Protein AF-A0A7S2Q9K1-F1 (afdb_monomer_lite)

Structure (mmCIF, N/CA/C/O backbone):
data_AF-A0A7S2Q9K1-F1
#
_entry.id   AF-A0A7S2Q9K1-F1
#
loop_
_atom_site.group_PDB
_atom_site.id
_atom_site.type_symbol
_atom_site.label_atom_id
_atom_site.label_alt_id
_atom_site.label_comp_id
_atom_site.label_asym_id
_atom_site.label_entity_id
_atom_site.label_seq_id
_atom_site.pdbx_PDB_ins_code
_atom_site.Cartn_x
_atom_site.Cartn_y
_atom_site.Cartn_z
_atom_site.occupancy
_atom_site.B_iso_or_equiv
_atom_site.auth_seq_id
_atom_site.auth_comp_id
_atom_site.auth_asym_id
_atom_site.auth_atom_id
_atom_site.pdbx_PDB_model_num
ATOM 1 N N . GLU A 1 1 ? 4.449 -50.658 -1.633 1.00 53.19 1 GLU A N 1
ATOM 2 C CA . GLU A 1 1 ? 5.301 -49.804 -0.782 1.00 53.19 1 GLU A CA 1
ATOM 3 C C . GLU A 1 1 ? 4.507 -48.590 -0.326 1.00 53.19 1 GLU A C 1
ATOM 5 O O . GLU A 1 1 ? 3.868 -47.950 -1.152 1.00 53.19 1 GLU A O 1
ATOM 10 N N . GLY A 1 2 ? 4.425 -48.373 0.988 1.00 49.22 2 GLY A N 1
ATOM 11 C CA . GLY A 1 2 ? 3.597 -47.335 1.602 1.00 49.22 2 GLY A CA 1
ATOM 12 C C . GLY A 1 2 ? 4.365 -46.031 1.785 1.00 49.22 2 GLY A C 1
ATOM 13 O O . GLY A 1 2 ? 5.477 -46.042 2.304 1.00 49.22 2 GLY A O 1
ATOM 14 N N . TYR A 1 3 ? 3.758 -44.915 1.383 1.00 53.97 3 TYR A N 1
ATOM 15 C CA . TYR A 1 3 ? 4.261 -43.576 1.677 1.00 53.97 3 TYR A CA 1
ATOM 16 C C . TYR A 1 3 ? 3.723 -43.126 3.039 1.00 53.97 3 TYR A C 1
ATOM 18 O O . TYR A 1 3 ? 2.521 -42.920 3.214 1.00 53.97 3 TYR A O 1
ATOM 26 N N . GLN A 1 4 ? 4.630 -43.048 4.011 1.00 52.41 4 GLN A N 1
ATOM 27 C CA . GLN A 1 4 ? 4.390 -42.524 5.350 1.00 52.41 4 GLN A CA 1
ATOM 28 C C .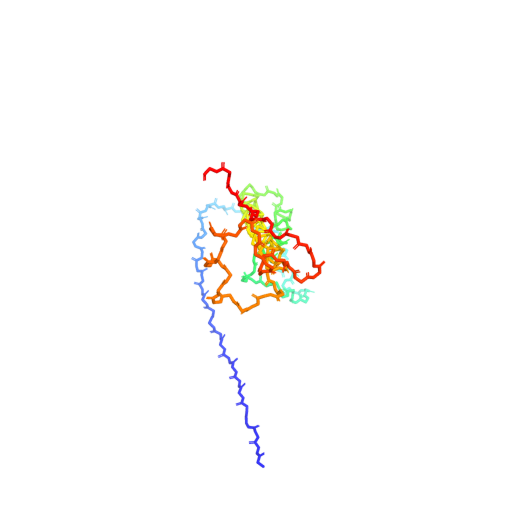 GLN A 1 4 ? 4.360 -40.990 5.368 1.00 52.41 4 GLN A C 1
ATOM 30 O O . GLN A 1 4 ? 4.942 -40.309 4.529 1.00 52.41 4 GLN A O 1
ATOM 35 N N . ALA A 1 5 ? 3.648 -40.504 6.379 1.00 51.62 5 ALA A N 1
ATOM 36 C CA . ALA A 1 5 ? 3.316 -39.131 6.703 1.00 51.62 5 ALA A CA 1
ATOM 37 C C . ALA A 1 5 ? 4.515 -38.183 6.870 1.00 51.62 5 ALA A C 1
ATOM 39 O O . ALA A 1 5 ? 5.503 -38.517 7.517 1.00 51.62 5 ALA A O 1
ATOM 40 N N . GLY A 1 6 ? 4.339 -36.949 6.394 1.00 49.19 6 GLY A N 1
ATOM 41 C CA . GLY A 1 6 ? 5.090 -35.777 6.837 1.00 49.19 6 GLY A CA 1
ATOM 42 C C . GLY A 1 6 ? 4.132 -34.796 7.505 1.00 49.19 6 GLY A C 1
ATOM 43 O O . GLY A 1 6 ? 3.525 -33.970 6.831 1.00 49.19 6 GLY A O 1
ATOM 44 N N . LYS A 1 7 ? 3.951 -34.937 8.821 1.00 55.16 7 LYS A N 1
ATOM 45 C CA . LYS A 1 7 ? 3.248 -33.970 9.669 1.00 55.16 7 LYS A CA 1
ATOM 46 C C . LYS A 1 7 ? 4.259 -32.884 10.045 1.00 55.16 7 LYS A C 1
ATOM 48 O O . LYS A 1 7 ? 5.173 -33.157 10.814 1.00 55.16 7 LYS A O 1
ATOM 53 N N . ALA A 1 8 ? 4.134 -31.703 9.451 1.00 56.28 8 ALA A N 1
ATOM 54 C CA . ALA A 1 8 ? 4.876 -30.519 9.864 1.00 56.28 8 ALA A CA 1
ATOM 55 C C . ALA A 1 8 ? 4.032 -29.778 10.909 1.00 56.28 8 ALA A C 1
ATOM 57 O O . ALA A 1 8 ? 3.180 -28.968 10.555 1.00 56.28 8 ALA A O 1
ATOM 58 N N . ASP A 1 9 ? 4.224 -30.135 12.180 1.00 55.97 9 ASP A N 1
ATOM 59 C CA . ASP A 1 9 ? 3.859 -29.279 13.309 1.00 55.97 9 ASP A CA 1
ATOM 60 C C . ASP A 1 9 ? 5.041 -28.311 13.506 1.00 55.97 9 ASP A C 1
ATOM 62 O O . ASP A 1 9 ? 6.131 -28.722 13.908 1.00 55.97 9 ASP A O 1
ATOM 66 N N . SER A 1 10 ? 4.846 -27.043 13.156 1.00 54.28 10 SER A N 1
ATOM 67 C CA . SER A 1 10 ? 5.733 -25.941 13.539 1.00 54.28 10 SER A CA 1
ATOM 68 C C . SER A 1 10 ? 4.867 -24.902 14.238 1.00 54.28 10 SER A C 1
ATOM 70 O O . SER A 1 10 ? 4.447 -23.915 13.639 1.00 54.28 10 SER A O 1
ATOM 72 N N . ASP A 1 11 ? 4.537 -25.215 15.490 1.00 51.12 11 ASP A N 1
ATOM 73 C CA . ASP A 1 11 ? 3.978 -24.287 16.467 1.00 51.12 11 ASP A CA 1
ATOM 74 C C . ASP A 1 11 ? 5.151 -23.518 17.096 1.00 51.12 11 ASP A C 1
ATOM 76 O O . ASP A 1 11 ? 5.629 -23.864 18.174 1.00 51.12 11 ASP A O 1
ATOM 80 N N . ASP A 1 12 ? 5.653 -22.506 16.387 1.00 54.47 12 ASP A N 1
ATOM 81 C CA . ASP A 1 12 ? 6.471 -21.448 16.986 1.00 54.47 12 ASP A CA 1
ATOM 82 C C . ASP A 1 12 ? 5.532 -20.276 17.313 1.00 54.47 12 ASP A C 1
ATOM 84 O O . ASP A 1 12 ? 5.424 -19.292 16.578 1.00 54.47 12 ASP A O 1
ATOM 88 N N . ASP A 1 13 ? 4.787 -20.426 18.412 1.00 47.59 13 ASP A N 1
ATOM 89 C CA . ASP A 1 13 ? 4.132 -19.314 19.100 1.00 47.59 13 ASP A CA 1
ATOM 90 C C . ASP A 1 13 ? 5.233 -18.469 19.768 1.00 47.59 13 ASP A C 1
ATOM 92 O O . ASP A 1 13 ? 5.584 -18.653 20.933 1.00 47.59 13 ASP A O 1
ATOM 96 N N . GLU A 1 14 ? 5.826 -17.546 19.007 1.00 53.56 14 GLU A N 1
ATOM 97 C CA . GLU A 1 14 ? 6.582 -16.442 19.591 1.00 53.56 14 GLU A CA 1
ATOM 98 C C . GLU A 1 14 ? 5.597 -15.520 20.322 1.00 53.56 14 GLU A C 1
ATOM 100 O O . GLU A 1 14 ? 4.936 -14.662 19.723 1.00 53.56 14 GLU A O 1
ATOM 105 N N . ASP A 1 15 ? 5.510 -15.716 21.638 1.00 45.50 15 ASP A N 1
ATOM 106 C CA . ASP A 1 15 ? 4.935 -14.789 22.607 1.00 45.50 15 ASP A CA 1
ATOM 107 C C . ASP A 1 15 ? 5.656 -13.433 22.508 1.00 45.50 15 ASP A C 1
ATOM 109 O O . ASP A 1 15 ? 6.585 -13.110 23.247 1.00 45.50 15 ASP A O 1
ATOM 113 N N . SER A 1 16 ? 5.225 -12.604 21.558 1.00 47.34 16 SER A N 1
ATOM 114 C CA . SER A 1 16 ? 5.504 -11.174 21.583 1.00 47.34 16 SER A CA 1
ATOM 115 C C . SER A 1 16 ? 4.701 -10.559 22.727 1.00 47.34 16 SER A C 1
ATOM 117 O O . SER A 1 16 ? 3.584 -10.072 22.532 1.00 47.34 16 SER A O 1
ATOM 119 N N . GLU A 1 17 ? 5.285 -10.587 23.926 1.00 45.88 17 GLU A N 1
ATOM 120 C CA . GLU A 1 17 ? 4.955 -9.701 25.042 1.00 45.88 17 GLU A CA 1
ATOM 121 C C . GLU A 1 17 ? 5.109 -8.249 24.567 1.00 45.88 17 GLU A C 1
ATOM 123 O O . GLU A 1 17 ? 6.152 -7.608 24.681 1.00 45.88 17 GLU A O 1
ATOM 128 N N . SER A 1 18 ? 4.050 -7.714 23.958 1.00 45.91 18 SER A N 1
ATOM 129 C CA . SER A 1 18 ? 3.915 -6.280 23.779 1.00 45.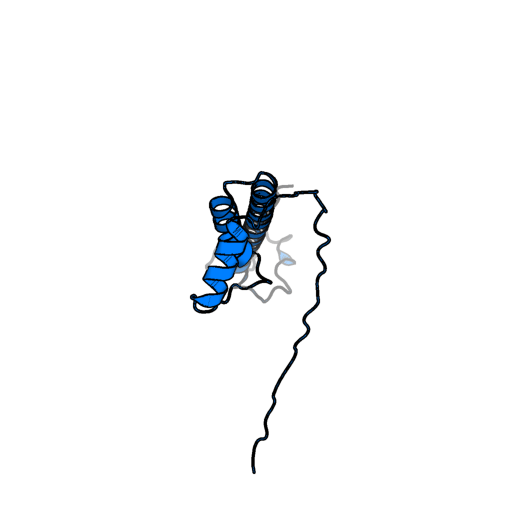91 18 SER A CA 1
ATOM 130 C C . SER A 1 18 ? 3.552 -5.695 25.139 1.00 45.91 18 SER A C 1
ATOM 132 O O . SER A 1 18 ? 2.381 -5.732 25.534 1.00 45.91 18 SER A O 1
ATOM 134 N N . ASP A 1 19 ? 4.567 -5.184 25.837 1.00 39.09 19 ASP A N 1
ATOM 135 C CA . ASP A 1 19 ? 4.450 -4.348 27.031 1.00 39.09 19 ASP A CA 1
ATOM 136 C C . ASP A 1 19 ? 3.358 -3.299 26.814 1.00 39.09 19 ASP A C 1
ATOM 138 O O . ASP A 1 19 ? 3.517 -2.273 26.142 1.00 39.09 19 ASP A O 1
ATOM 142 N N . THR A 1 20 ? 2.182 -3.612 27.345 1.00 42.78 20 THR A N 1
ATOM 143 C CA . THR A 1 20 ? 1.023 -2.745 27.266 1.00 42.78 20 THR A CA 1
ATOM 144 C C . THR A 1 20 ? 1.189 -1.744 28.387 1.00 42.78 20 THR A C 1
ATOM 146 O O . THR A 1 20 ? 1.148 -2.113 29.555 1.00 42.78 20 THR A O 1
ATOM 149 N N . ALA A 1 21 ? 1.410 -0.483 28.016 1.00 43.66 21 ALA A N 1
ATOM 150 C CA . ALA A 1 21 ? 1.496 0.640 28.934 1.00 43.66 21 ALA A CA 1
ATOM 151 C C . ALA A 1 21 ? 0.374 0.564 29.985 1.00 43.66 21 ALA A C 1
ATOM 153 O O . ALA A 1 21 ? -0.809 0.737 29.677 1.00 43.66 21 ALA A O 1
ATOM 154 N N . GLU A 1 22 ? 0.781 0.270 31.217 1.00 42.78 22 GLU A N 1
ATOM 155 C CA . GLU A 1 22 ? -0.058 0.075 32.391 1.00 42.78 22 GLU A CA 1
ATOM 156 C C . GLU A 1 22 ? -0.634 1.431 32.824 1.00 42.78 22 GLU A C 1
ATOM 158 O O . GLU A 1 22 ? -0.074 2.170 33.631 1.00 42.78 22 GLU A O 1
ATOM 163 N N . GLY A 1 23 ? -1.743 1.810 32.190 1.00 43.59 23 GLY A N 1
ATOM 164 C CA . GLY A 1 23 ? -2.595 2.912 32.610 1.00 43.59 23 GLY A CA 1
ATOM 165 C C . GLY A 1 23 ? -3.682 2.396 33.545 1.00 43.59 23 GLY A C 1
ATOM 166 O O . GLY A 1 23 ? -4.660 1.811 33.082 1.00 43.59 23 GLY A O 1
ATOM 167 N N . ASP A 1 24 ? -3.495 2.636 34.841 1.00 52.94 24 ASP A N 1
ATOM 168 C CA . ASP A 1 24 ? -4.460 2.479 35.933 1.00 52.94 24 ASP A CA 1
ATOM 169 C C . ASP A 1 24 ? -5.908 2.807 35.508 1.00 52.94 24 ASP A C 1
ATOM 171 O O . ASP A 1 24 ? -6.273 3.965 35.301 1.00 52.94 24 ASP A O 1
ATOM 175 N N . GLN A 1 25 ? -6.748 1.775 35.369 1.00 46.91 25 GLN A N 1
ATOM 176 C CA . GLN A 1 25 ? -8.199 1.914 35.234 1.00 46.91 25 GLN A CA 1
ATOM 177 C C . GLN A 1 25 ? -8.909 0.880 36.110 1.00 46.91 25 GLN A C 1
ATOM 179 O O . GLN A 1 25 ? -9.297 -0.206 35.680 1.00 46.91 25 GLN A O 1
ATOM 184 N N . ARG A 1 26 ? -9.150 1.270 37.365 1.00 51.47 26 ARG A N 1
ATOM 185 C CA . ARG A 1 26 ? -10.243 0.741 38.190 1.00 51.47 26 ARG A CA 1
ATOM 186 C C . ARG A 1 26 ? -11.590 1.028 37.510 1.00 51.47 26 ARG A C 1
ATOM 188 O O . ARG A 1 26 ? -12.230 2.040 37.778 1.00 51.47 26 ARG A O 1
ATOM 195 N N . GLY A 1 27 ? -12.041 0.131 36.646 1.00 50.38 27 GLY A N 1
ATOM 196 C CA . GLY A 1 27 ? -13.369 0.160 36.036 1.00 50.38 27 GLY A CA 1
ATOM 197 C C . GLY A 1 27 ? -13.744 -1.250 35.603 1.00 50.38 27 GLY A C 1
ATOM 198 O O . GLY A 1 27 ? -12.894 -1.975 35.101 1.00 50.38 27 GLY A O 1
ATOM 199 N N . GLY A 1 28 ? -14.984 -1.674 35.867 1.00 59.25 28 GLY A N 1
ATOM 200 C CA . GLY A 1 28 ? -15.469 -3.025 35.556 1.00 59.25 28 GLY A CA 1
ATOM 201 C C . GLY A 1 28 ? -15.246 -3.438 34.091 1.00 59.25 28 GLY A C 1
ATOM 202 O O . GLY A 1 28 ? -14.921 -2.593 33.261 1.00 59.25 28 GLY A O 1
ATOM 203 N N . PRO A 1 29 ? -15.434 -4.728 33.750 1.00 58.19 29 PRO A N 1
ATOM 204 C CA . PRO A 1 29 ? -15.059 -5.270 32.446 1.00 58.19 29 PRO A CA 1
ATOM 205 C C . PRO A 1 29 ? -15.654 -4.426 31.317 1.00 58.19 29 PRO A C 1
ATOM 207 O O . PRO A 1 29 ? -16.874 -4.396 31.127 1.00 58.19 29 PRO A O 1
ATOM 210 N N . SER A 1 30 ? -14.777 -3.721 30.597 1.00 69.06 30 SER A N 1
ATOM 211 C CA . SER A 1 30 ? -15.138 -2.844 29.487 1.00 69.06 30 SER A CA 1
ATOM 212 C C . SER A 1 30 ? -16.019 -3.591 28.490 1.00 69.06 30 SER A C 1
ATOM 214 O O . SER A 1 30 ? -15.798 -4.772 28.215 1.00 69.06 30 SER A O 1
ATOM 216 N N . ALA A 1 31 ? -17.004 -2.906 27.905 1.00 67.75 31 ALA A N 1
ATOM 217 C CA . ALA A 1 31 ? -17.930 -3.490 26.927 1.00 67.75 31 ALA A CA 1
ATOM 218 C C . ALA A 1 31 ? -17.209 -4.228 25.777 1.00 67.75 31 ALA A C 1
ATOM 220 O O . ALA A 1 31 ? -17.714 -5.225 25.268 1.00 67.75 31 ALA A O 1
ATOM 221 N N . ALA A 1 32 ? -15.992 -3.793 25.442 1.00 62.31 32 ALA A N 1
ATOM 222 C CA . ALA A 1 32 ? -15.101 -4.454 24.496 1.00 62.31 32 ALA A CA 1
ATOM 223 C C . ALA A 1 32 ? -14.721 -5.888 24.909 1.00 62.31 32 ALA A C 1
ATOM 225 O O . ALA A 1 32 ? -14.792 -6.794 24.087 1.00 62.31 32 ALA A O 1
ATOM 226 N N . SER A 1 33 ? -14.391 -6.120 26.184 1.00 68.00 33 SER A N 1
ATOM 227 C CA . SER A 1 33 ? -14.071 -7.457 26.702 1.00 68.00 33 SER A CA 1
ATOM 228 C C . SER A 1 33 ? -15.282 -8.386 26.605 1.00 68.00 33 SER A C 1
ATOM 230 O O . SER A 1 33 ? -15.148 -9.514 26.145 1.00 68.00 33 SER A O 1
ATOM 232 N N . ARG A 1 34 ? -16.486 -7.886 26.916 1.00 70.00 34 ARG A N 1
ATOM 233 C CA . ARG A 1 34 ? -17.732 -8.661 26.777 1.00 70.00 34 ARG A CA 1
ATOM 234 C C . ARG A 1 34 ? -18.065 -8.998 25.325 1.00 70.00 34 ARG A C 1
ATOM 236 O O . ARG A 1 34 ? -18.595 -10.071 25.061 1.00 70.00 34 ARG A O 1
ATOM 243 N N . LEU A 1 35 ? -17.758 -8.102 24.387 1.00 64.44 35 LEU A N 1
ATOM 244 C CA . LEU A 1 35 ? -17.944 -8.357 22.960 1.00 64.44 35 LEU A CA 1
ATOM 245 C C . LEU A 1 35 ? -16.972 -9.432 22.459 1.00 64.44 35 LEU A C 1
ATOM 247 O O . LEU A 1 35 ? -17.389 -10.337 21.742 1.00 64.44 35 LEU A O 1
ATOM 251 N N . VAL A 1 36 ? -15.701 -9.358 22.868 1.00 69.75 36 VAL A N 1
ATOM 252 C CA . VAL A 1 36 ? -14.685 -10.372 22.546 1.00 69.75 36 VAL A CA 1
ATOM 253 C C . VAL A 1 36 ? -15.094 -11.730 23.105 1.00 69.75 36 VAL A C 1
ATOM 255 O O . VAL A 1 36 ? -15.045 -12.719 22.379 1.00 69.75 36 VAL A O 1
ATOM 258 N N . ASP A 1 37 ? -15.575 -11.774 24.346 1.00 70.75 37 ASP A N 1
ATOM 259 C CA . ASP A 1 37 ? -16.024 -13.011 24.988 1.00 70.75 37 ASP A CA 1
ATOM 260 C C . ASP A 1 37 ? -17.266 -13.598 24.292 1.00 70.75 37 ASP A C 1
ATOM 262 O O . ASP A 1 37 ? -17.351 -14.800 24.035 1.00 70.75 37 ASP A O 1
ATOM 266 N N . HIS A 1 38 ? -18.200 -12.740 23.864 1.00 66.75 38 HIS A N 1
ATOM 267 C CA . HIS A 1 38 ? -19.388 -13.167 23.123 1.00 66.75 38 HIS A CA 1
ATOM 268 C C . HIS A 1 38 ? -19.071 -13.611 21.681 1.00 66.75 38 HIS A C 1
ATOM 270 O O . HIS A 1 38 ? -19.728 -14.512 21.154 1.00 66.75 38 HIS A O 1
ATOM 276 N N . LEU A 1 39 ? -18.066 -13.017 21.032 1.00 65.62 39 LEU A N 1
ATOM 277 C CA . LEU A 1 39 ? -17.559 -13.476 19.735 1.00 65.62 39 LEU A CA 1
ATOM 278 C C . LEU A 1 39 ? -16.841 -14.825 19.867 1.00 65.62 39 LEU A C 1
ATOM 280 O O . LEU A 1 39 ? -17.023 -15.690 19.012 1.00 65.62 39 LEU A O 1
ATOM 284 N N . ARG A 1 40 ? -16.117 -15.041 20.973 1.00 66.94 40 ARG A N 1
ATOM 285 C CA . ARG A 1 40 ? -15.427 -16.302 21.289 1.00 66.94 40 ARG A CA 1
ATOM 286 C C . ARG A 1 40 ? -16.380 -17.489 21.426 1.00 66.94 40 ARG A C 1
ATOM 288 O O . ARG A 1 40 ? -16.006 -18.605 21.088 1.00 66.94 40 ARG A O 1
ATOM 295 N N . PHE A 1 41 ? -17.594 -17.248 21.922 1.00 66.56 41 PHE A N 1
ATOM 296 C CA . PHE A 1 41 ? -18.558 -18.308 22.232 1.00 66.56 41 PHE A CA 1
ATOM 297 C C . PHE A 1 41 ? -19.543 -18.624 21.094 1.00 66.56 41 PHE A C 1
ATOM 299 O O . PHE A 1 41 ? -20.225 -19.647 21.148 1.00 66.56 41 PHE A O 1
ATOM 306 N N . ARG A 1 42 ? -19.680 -17.748 20.085 1.00 62.41 42 ARG A N 1
ATOM 307 C CA . ARG A 1 42 ? -20.783 -17.834 19.104 1.00 62.41 42 ARG A CA 1
ATOM 308 C C . ARG A 1 42 ? -20.395 -17.658 17.636 1.00 62.41 42 ARG A C 1
ATOM 310 O O . ARG A 1 42 ? -21.232 -17.936 16.782 1.00 62.41 42 ARG A O 1
ATOM 317 N N . GLY A 1 43 ? -19.191 -17.175 17.335 1.00 56.84 43 GLY A N 1
ATOM 318 C CA . GLY A 1 43 ? -18.730 -16.971 15.962 1.00 56.84 43 GLY A CA 1
ATOM 319 C C . GLY A 1 43 ? -17.854 -18.121 15.483 1.00 56.84 43 GLY A C 1
ATOM 320 O O . GLY A 1 43 ? -17.005 -18.600 16.232 1.00 56.84 43 GLY A O 1
ATOM 321 N N . GLU A 1 44 ? -18.016 -18.535 14.224 1.00 70.00 44 GLU A N 1
ATOM 322 C CA . GLU A 1 44 ? -16.942 -19.260 13.545 1.00 70.00 44 GLU A CA 1
ATOM 323 C C . GLU A 1 44 ? -15.636 -18.463 13.685 1.00 70.00 44 GLU A C 1
ATOM 325 O O . GLU A 1 44 ? -15.663 -17.229 13.594 1.00 70.00 44 GLU A O 1
ATOM 330 N N . PRO A 1 45 ? -14.493 -19.130 13.925 1.00 67.75 45 PRO A N 1
ATOM 331 C CA . PRO A 1 45 ? -13.221 -18.443 14.044 1.00 67.75 45 PRO A CA 1
ATOM 332 C C . PRO A 1 45 ? -12.906 -17.760 12.713 1.00 67.75 45 PRO A C 1
ATOM 334 O O . PRO A 1 45 ? -12.480 -18.400 11.751 1.00 67.75 45 PRO A O 1
ATOM 337 N N . VAL A 1 46 ? -13.113 -16.443 12.658 1.00 70.81 46 VAL A N 1
ATOM 338 C CA . VAL A 1 46 ? -12.645 -15.621 11.544 1.00 70.81 46 VAL A CA 1
ATOM 339 C C . VAL A 1 46 ? -11.126 -15.700 11.574 1.00 70.81 46 VAL A C 1
ATOM 341 O O . VAL A 1 46 ? -10.479 -15.132 12.456 1.00 70.81 46 VAL A O 1
ATOM 344 N N . ARG A 1 47 ? -10.556 -16.460 10.634 1.00 77.56 47 ARG A N 1
ATOM 345 C CA . ARG A 1 47 ? -9.109 -16.577 10.449 1.00 77.56 47 ARG A CA 1
ATOM 346 C C . ARG A 1 47 ? -8.591 -15.262 9.891 1.00 77.56 47 ARG A C 1
ATOM 348 O O . ARG A 1 47 ? -8.468 -15.087 8.683 1.00 77.56 47 ARG A O 1
ATOM 355 N N . LEU A 1 48 ? -8.352 -14.317 10.789 1.00 79.12 48 LEU A N 1
ATOM 356 C CA . LEU A 1 48 ? -7.672 -13.087 10.450 1.00 79.12 48 LEU A CA 1
ATOM 357 C C . LEU A 1 48 ? -6.172 -13.358 10.428 1.00 79.12 48 LEU A C 1
ATOM 359 O O . LEU A 1 48 ? -5.610 -13.919 11.369 1.00 79.12 48 LEU A O 1
ATOM 363 N N . GLU A 1 49 ? -5.530 -12.957 9.344 1.00 83.25 49 GLU A N 1
ATOM 364 C CA . GLU A 1 49 ? -4.097 -13.110 9.179 1.00 83.25 49 GLU A CA 1
ATOM 365 C C . GLU A 1 49 ? -3.370 -12.118 10.099 1.00 83.25 49 GLU A C 1
ATOM 367 O O . GLU A 1 49 ? -3.334 -10.915 9.843 1.00 83.25 49 GLU A O 1
ATOM 372 N N . LYS A 1 50 ? -2.839 -12.625 11.218 1.00 78.56 50 LYS A N 1
ATOM 373 C CA . LYS A 1 50 ? -2.196 -11.812 12.265 1.00 78.56 50 LYS A CA 1
ATOM 374 C C . LYS A 1 50 ? -0.874 -11.194 11.805 1.00 78.56 50 LYS A C 1
ATOM 376 O O . LYS A 1 50 ? -0.518 -10.111 12.253 1.00 78.56 50 LYS A O 1
ATOM 381 N N . HIS A 1 51 ? -0.181 -11.865 10.887 1.00 82.38 51 HIS A N 1
ATOM 382 C CA . HIS A 1 51 ? 1.120 -11.444 10.356 1.00 82.38 51 HIS A CA 1
ATOM 383 C C . HIS A 1 51 ? 1.003 -10.538 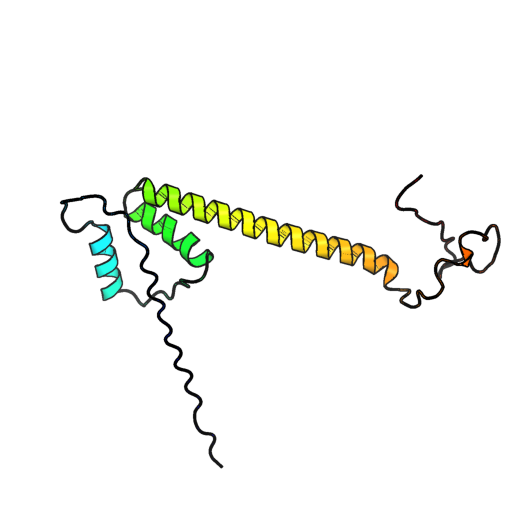9.124 1.00 82.38 51 HIS A C 1
ATOM 385 O O . HIS A 1 51 ? 2.003 -10.191 8.502 1.00 82.38 51 HIS A O 1
ATOM 391 N N . SER A 1 52 ? -0.219 -10.142 8.766 1.00 81.31 52 SER A N 1
ATOM 392 C CA . SER A 1 52 ? -0.496 -9.327 7.594 1.00 81.31 52 SER A CA 1
ATOM 393 C C . SER A 1 52 ? -1.008 -7.952 8.007 1.00 81.31 52 SER A C 1
ATOM 395 O O . SER A 1 52 ? -1.967 -7.817 8.771 1.00 81.31 52 SER A O 1
ATOM 397 N N . VAL A 1 53 ? -0.397 -6.902 7.449 1.00 83.81 53 VAL A N 1
ATOM 398 C CA . VAL A 1 53 ? -0.816 -5.502 7.649 1.00 83.81 53 VAL A CA 1
ATOM 399 C C . VAL A 1 53 ? -2.277 -5.299 7.223 1.00 83.81 53 VAL A C 1
ATOM 401 O O . VAL A 1 53 ? -2.991 -4.482 7.804 1.00 83.81 53 VAL A O 1
ATOM 404 N N . TYR A 1 54 ? -2.751 -6.093 6.259 1.00 86.62 54 TYR A N 1
ATOM 405 C CA . TYR A 1 54 ? -4.126 -6.057 5.769 1.00 86.62 54 TYR A CA 1
ATOM 406 C C . TYR A 1 54 ? -5.143 -6.466 6.840 1.00 86.62 54 TYR A C 1
ATOM 408 O O . TYR A 1 54 ? -6.189 -5.827 6.965 1.00 86.62 54 TYR A O 1
ATOM 416 N N . GLY A 1 55 ? -4.828 -7.478 7.658 1.00 87.25 55 GLY A N 1
ATOM 417 C CA . GLY A 1 55 ? -5.695 -7.911 8.756 1.00 87.25 55 GLY A CA 1
ATOM 418 C C . GLY A 1 55 ? -5.873 -6.805 9.796 1.00 87.25 55 GLY A C 1
ATOM 419 O O . GLY A 1 55 ? -6.999 -6.455 10.164 1.00 87.25 55 GLY A O 1
ATOM 420 N N . ALA A 1 56 ? -4.764 -6.180 10.198 1.00 87.44 56 ALA A N 1
ATOM 421 C CA . ALA A 1 56 ? -4.778 -5.057 11.132 1.00 87.44 56 ALA A CA 1
ATOM 422 C C . ALA A 1 56 ? -5.558 -3.849 10.583 1.00 87.44 56 ALA A C 1
ATOM 424 O O . ALA A 1 56 ? -6.320 -3.226 11.325 1.00 87.44 56 ALA A O 1
ATOM 425 N N . LEU A 1 57 ? -5.422 -3.546 9.287 1.00 91.44 57 LEU A N 1
ATOM 426 C CA . LEU A 1 57 ? -6.100 -2.420 8.638 1.00 91.44 57 LEU A CA 1
ATOM 427 C C . LEU A 1 57 ? -7.630 -2.563 8.642 1.00 91.44 57 LEU A C 1
ATOM 429 O O . LEU A 1 57 ? -8.335 -1.564 8.759 1.00 91.44 57 LEU A O 1
ATOM 433 N N . VAL A 1 58 ? -8.152 -3.791 8.555 1.00 89.75 58 VAL A N 1
ATOM 434 C CA . VAL A 1 58 ? -9.601 -4.056 8.612 1.00 89.75 58 VAL A CA 1
ATOM 435 C C . VAL A 1 58 ? -10.107 -4.131 10.055 1.00 89.75 58 VAL A C 1
ATOM 437 O O . VAL A 1 58 ? -11.195 -3.629 10.351 1.00 89.75 58 VAL A O 1
ATOM 440 N N . LEU A 1 59 ? -9.332 -4.725 10.968 1.00 90.19 59 LEU A N 1
ATOM 441 C CA . LEU A 1 59 ? -9.763 -4.958 12.350 1.00 90.19 59 LEU A CA 1
ATOM 442 C C . LEU A 1 59 ? -9.691 -3.700 13.228 1.00 90.19 59 LEU A C 1
ATOM 444 O O . LEU A 1 59 ? -10.617 -3.445 14.000 1.00 90.19 59 LEU A O 1
ATOM 448 N N . LEU A 1 60 ? -8.634 -2.890 13.111 1.00 90.44 60 LEU A N 1
ATOM 449 C CA . LEU A 1 60 ? -8.421 -1.725 13.981 1.00 90.44 60 LEU A CA 1
ATOM 450 C C . LEU A 1 60 ? -9.539 -0.669 13.901 1.00 90.44 60 LEU A C 1
ATOM 452 O O . LEU A 1 60 ? -9.993 -0.229 14.959 1.00 90.44 60 LEU A O 1
ATOM 456 N N . PRO A 1 61 ? -10.069 -0.295 12.719 1.00 90.06 61 PRO A N 1
ATOM 457 C CA . PRO A 1 61 ? -11.194 0.638 12.632 1.00 90.06 61 PRO A CA 1
ATOM 458 C C . PRO A 1 61 ? -12.470 0.088 13.272 1.00 90.06 61 PRO A C 1
ATOM 460 O O . PRO A 1 61 ? -13.214 0.827 13.921 1.00 90.06 61 PRO A O 1
ATOM 463 N N . GLN A 1 62 ? -12.729 -1.214 13.112 1.00 89.69 62 GLN A N 1
ATOM 464 C CA . GLN A 1 62 ? -13.895 -1.865 13.713 1.00 89.69 62 GLN A CA 1
ATOM 465 C C . GLN A 1 62 ? -13.767 -1.903 15.238 1.00 89.69 62 GLN A C 1
ATOM 467 O O . GLN A 1 62 ? -14.724 -1.587 15.953 1.00 89.69 62 GLN A O 1
ATOM 472 N N . LEU A 1 63 ? -12.562 -2.183 15.737 1.00 88.12 63 LEU A N 1
ATOM 473 C CA . LEU A 1 63 ? -12.246 -2.147 17.158 1.00 88.12 63 LEU A CA 1
ATOM 474 C C . LEU A 1 63 ? -12.379 -0.725 17.726 1.00 88.12 63 LEU A C 1
ATOM 476 O O . LEU A 1 63 ? -13.055 -0.533 18.738 1.00 88.12 63 LEU A O 1
ATOM 480 N N . ALA A 1 64 ? -11.823 0.283 17.049 1.00 90.56 64 ALA A N 1
ATOM 481 C CA . ALA A 1 64 ? -11.949 1.692 17.426 1.00 90.56 64 ALA A CA 1
ATOM 482 C C . ALA A 1 64 ? -13.420 2.137 17.476 1.00 90.56 64 ALA A C 1
ATOM 484 O O . ALA A 1 64 ? -13.835 2.806 18.422 1.00 90.56 64 ALA A O 1
ATOM 485 N N . ARG A 1 65 ? -14.245 1.698 16.517 1.00 91.56 65 ARG A N 1
ATOM 486 C CA . ARG A 1 65 ? -15.687 1.981 16.519 1.00 91.56 65 ARG A CA 1
ATOM 487 C C . ARG A 1 65 ? -16.405 1.307 17.691 1.00 91.56 65 ARG A C 1
ATOM 489 O O . ARG A 1 65 ? -17.234 1.944 18.333 1.00 91.56 65 ARG A O 1
ATOM 496 N N . SER A 1 66 ? -16.086 0.046 17.984 1.00 90.88 66 SER A N 1
ATOM 497 C CA . SER A 1 66 ? -16.726 -0.715 19.071 1.00 90.88 66 SER A CA 1
ATOM 498 C C . SER A 1 66 ? -16.372 -0.201 20.474 1.00 90.88 66 SER A C 1
ATOM 500 O O . SER A 1 66 ? -17.158 -0.347 21.406 1.00 90.88 66 SER A O 1
ATOM 502 N N . THR A 1 67 ? -15.209 0.439 20.614 1.00 90.56 67 THR A N 1
ATOM 503 C CA . THR A 1 67 ? -14.689 0.996 21.875 1.00 90.56 67 THR A CA 1
ATOM 504 C C . THR A 1 67 ? -15.067 2.463 22.092 1.00 90.56 67 THR A C 1
ATOM 506 O O . THR A 1 67 ? -14.637 3.062 23.074 1.00 90.56 67 THR A O 1
ATOM 509 N N . GLY A 1 68 ? -15.869 3.059 21.202 1.00 91.88 68 GLY A N 1
ATOM 510 C CA . GLY A 1 68 ? -16.275 4.460 21.318 1.00 91.88 68 GLY A CA 1
ATOM 511 C C . GLY A 1 68 ? -15.160 5.454 20.980 1.00 91.88 68 GLY A C 1
ATOM 512 O O . GLY A 1 68 ? -15.147 6.550 21.529 1.00 91.88 68 GLY A O 1
ATOM 513 N N . TRP A 1 69 ? -14.251 5.091 20.069 1.00 90.75 69 TRP A N 1
ATOM 514 C CA . TRP A 1 69 ? -13.187 5.961 19.551 1.00 90.75 69 TRP A CA 1
ATOM 515 C C . TRP A 1 69 ? -12.166 6.406 20.600 1.00 90.75 69 TRP A C 1
ATOM 517 O O . TRP A 1 69 ? -11.804 7.579 20.681 1.00 90.75 69 TRP A O 1
ATOM 527 N N . HIS A 1 70 ? -11.649 5.462 21.388 1.00 93.50 70 HIS A N 1
ATOM 528 C CA . HIS A 1 70 ? -10.554 5.763 22.306 1.00 93.50 70 HIS A CA 1
ATOM 529 C C . HIS A 1 70 ? -9.344 6.337 21.542 1.00 93.50 70 HIS A C 1
ATOM 531 O O . HIS A 1 70 ? -8.854 5.720 20.593 1.00 93.50 70 HIS A O 1
ATOM 537 N N . TRP A 1 71 ? -8.836 7.499 21.967 1.00 92.38 71 TRP A N 1
ATOM 538 C CA . TRP A 1 71 ? -7.799 8.257 21.247 1.00 92.38 71 TRP A CA 1
ATOM 539 C C . TRP A 1 71 ? -6.553 7.435 20.900 1.00 92.38 71 TRP A C 1
ATOM 541 O O . TRP A 1 71 ? -6.002 7.569 19.809 1.00 92.38 71 TRP A O 1
ATOM 551 N N . VAL A 1 72 ? -6.141 6.533 21.794 1.00 93.06 72 VAL A N 1
ATOM 552 C CA . VAL A 1 72 ? -4.994 5.639 21.566 1.00 93.06 72 VAL A CA 1
ATOM 553 C C . VAL A 1 72 ? -5.230 4.713 20.364 1.00 93.06 72 VAL A C 1
ATOM 555 O O . VAL A 1 72 ? -4.359 4.592 19.505 1.00 93.06 72 VAL A O 1
ATOM 558 N N . LEU A 1 73 ? -6.422 4.117 20.242 1.00 90.06 73 LEU A N 1
ATOM 559 C CA . LEU A 1 73 ? -6.760 3.232 19.120 1.00 90.06 73 LEU A CA 1
ATOM 560 C C . LEU A 1 73 ? -6.852 3.996 17.801 1.00 90.06 73 LEU A C 1
ATOM 562 O O . LEU A 1 73 ? -6.445 3.477 16.761 1.00 90.06 73 LEU A O 1
ATOM 566 N N . VAL A 1 74 ? -7.332 5.239 17.838 1.00 93.19 74 VAL A N 1
ATOM 567 C CA . VAL A 1 74 ? -7.370 6.112 16.656 1.00 93.19 74 VAL A CA 1
ATOM 568 C C . VAL A 1 74 ? -5.956 6.411 16.157 1.00 93.19 74 VAL A C 1
ATOM 570 O O . VAL A 1 74 ? -5.693 6.275 14.963 1.00 93.19 74 VAL A O 1
ATOM 573 N N . MET A 1 75 ? -5.024 6.733 17.059 1.00 94.69 75 MET A N 1
ATOM 574 C CA . MET A 1 75 ? -3.622 6.983 16.700 1.00 94.69 75 MET A CA 1
ATOM 575 C C . MET A 1 75 ? -2.940 5.744 16.111 1.00 94.69 75 MET A C 1
ATOM 577 O O . MET A 1 75 ? -2.214 5.850 15.121 1.00 94.69 75 MET A O 1
ATOM 581 N N . ILE A 1 76 ? -3.191 4.564 16.684 1.00 92.56 76 ILE A N 1
ATOM 582 C CA . ILE A 1 76 ? -2.663 3.296 16.158 1.00 92.56 76 ILE A CA 1
ATOM 583 C C . ILE A 1 76 ? -3.236 3.020 14.765 1.00 92.56 76 ILE A C 1
ATOM 585 O O . ILE A 1 76 ? -2.482 2.746 13.834 1.00 92.56 76 ILE A O 1
ATOM 589 N N . THR A 1 77 ? -4.553 3.168 14.596 1.00 92.88 77 THR A N 1
ATOM 590 C CA . THR A 1 77 ? -5.228 2.997 13.300 1.00 92.88 77 THR A CA 1
ATOM 591 C C . THR A 1 77 ? -4.618 3.924 12.248 1.00 92.88 77 THR A C 1
ATOM 593 O O . THR A 1 77 ? -4.252 3.477 11.164 1.00 92.88 77 THR A O 1
ATOM 596 N N . PHE A 1 78 ? -4.420 5.201 12.585 1.00 94.81 78 PHE A N 1
ATOM 597 C CA . PHE A 1 78 ? -3.809 6.182 11.690 1.00 94.81 78 PHE A CA 1
ATOM 598 C C . PHE A 1 78 ? -2.373 5.812 11.280 1.00 94.81 78 PHE A C 1
ATOM 600 O O . PHE A 1 78 ? -2.017 5.913 10.102 1.00 94.81 78 PHE A O 1
ATOM 607 N N . LYS A 1 79 ? -1.549 5.332 12.222 1.00 93.75 79 LYS A N 1
ATOM 608 C CA . LYS A 1 79 ? -0.191 4.844 11.925 1.00 93.75 79 LYS A CA 1
ATOM 609 C C . LYS A 1 79 ? -0.204 3.668 10.950 1.00 93.75 79 LYS A C 1
ATOM 611 O O . LYS A 1 79 ? 0.565 3.676 9.991 1.00 93.75 79 LYS A O 1
ATOM 616 N N . VAL A 1 80 ? -1.096 2.699 11.158 1.00 92.56 80 VAL A N 1
ATOM 617 C CA . VAL A 1 80 ? -1.236 1.536 10.267 1.00 92.56 80 VAL A CA 1
ATOM 618 C C . VAL A 1 80 ? -1.683 1.963 8.867 1.00 92.56 80 VAL A C 1
ATOM 620 O O . VAL A 1 80 ? -1.091 1.520 7.887 1.00 92.56 80 VAL A O 1
ATOM 623 N N . TYR A 1 81 ? -2.637 2.893 8.753 1.00 94.31 81 TYR A N 1
ATOM 624 C CA . TYR A 1 81 ? -3.017 3.471 7.458 1.00 94.31 81 TYR A CA 1
ATOM 625 C C . TYR A 1 81 ? -1.854 4.186 6.767 1.00 94.31 81 TYR A C 1
ATOM 627 O O . TYR A 1 81 ? -1.671 4.031 5.562 1.00 94.31 81 TYR A O 1
ATOM 635 N N . THR A 1 82 ? -1.047 4.939 7.514 1.00 95.19 82 THR A N 1
ATOM 636 C CA . THR A 1 82 ? 0.112 5.647 6.951 1.00 95.19 82 THR A CA 1
ATOM 637 C C . THR A 1 82 ? 1.138 4.661 6.392 1.00 95.19 82 THR A C 1
ATOM 639 O O . THR A 1 82 ? 1.570 4.807 5.251 1.00 95.19 82 THR A O 1
ATOM 642 N N . LEU A 1 83 ? 1.482 3.618 7.155 1.00 91.75 83 LEU A N 1
ATOM 643 C CA . LEU A 1 83 ? 2.395 2.561 6.704 1.00 91.75 83 LEU A CA 1
ATOM 644 C C . LEU A 1 83 ? 1.851 1.813 5.482 1.00 91.75 83 LEU A C 1
ATOM 646 O O . LEU A 1 83 ? 2.598 1.548 4.541 1.00 91.75 83 LEU A O 1
ATOM 650 N N . TYR A 1 84 ? 0.550 1.525 5.464 1.00 94.06 84 TYR A N 1
ATOM 651 C CA . TYR A 1 84 ? -0.112 0.895 4.327 1.00 94.06 84 TYR A CA 1
ATOM 652 C C . TYR A 1 84 ? -0.039 1.750 3.054 1.00 94.06 84 TYR A C 1
ATOM 654 O O . TYR A 1 84 ? 0.308 1.243 1.986 1.00 94.06 84 TYR A O 1
ATOM 662 N N . ILE A 1 85 ? -0.309 3.056 3.163 1.00 96.12 85 ILE A N 1
ATOM 663 C CA . ILE A 1 85 ? -0.211 3.996 2.037 1.00 96.12 85 ILE A CA 1
ATOM 664 C C . ILE A 1 85 ? 1.224 4.042 1.508 1.00 96.12 85 ILE A C 1
ATOM 666 O O . ILE A 1 85 ? 1.430 3.922 0.303 1.00 96.12 85 ILE A O 1
ATOM 670 N N . VAL A 1 86 ? 2.220 4.161 2.391 1.00 96.56 86 VAL A N 1
ATOM 671 C CA . VAL A 1 86 ? 3.639 4.184 1.997 1.00 96.56 86 VAL A CA 1
ATOM 672 C C . VAL A 1 86 ? 4.041 2.885 1.297 1.00 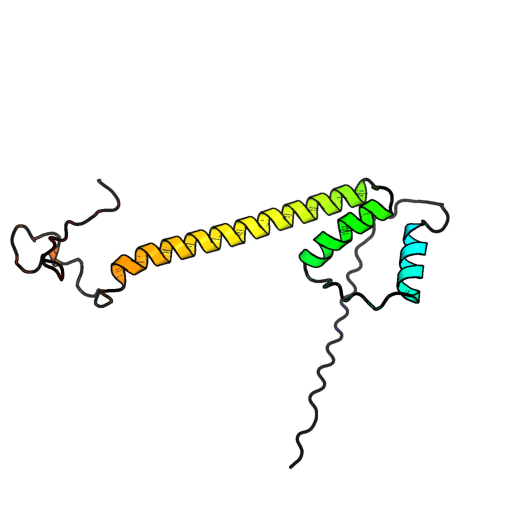96.56 86 VAL A C 1
ATOM 674 O O . VAL A 1 86 ? 4.679 2.933 0.248 1.00 96.56 86 VAL A O 1
ATOM 677 N N . SER A 1 87 ? 3.632 1.730 1.827 1.00 94.19 87 SER A N 1
ATOM 678 C CA . SER A 1 87 ? 3.907 0.428 1.209 1.00 94.19 87 SER A CA 1
ATOM 679 C C . SER A 1 87 ? 3.273 0.312 -0.183 1.00 94.19 87 SER A C 1
ATOM 681 O O . SER A 1 87 ? 3.943 -0.089 -1.134 1.00 94.19 87 SER A O 1
ATOM 683 N N . THR A 1 88 ? 2.020 0.752 -0.326 1.00 95.62 88 THR A N 1
ATOM 684 C CA . THR A 1 88 ? 1.298 0.754 -1.608 1.00 95.62 88 THR A CA 1
ATOM 685 C C . THR A 1 88 ? 1.968 1.679 -2.627 1.00 95.62 88 THR A C 1
ATOM 687 O O . THR A 1 88 ? 2.136 1.309 -3.787 1.00 95.62 88 THR A O 1
ATOM 690 N N . LEU A 1 89 ? 2.398 2.872 -2.202 1.00 97.94 89 LEU A N 1
ATOM 691 C CA . LEU A 1 89 ? 3.124 3.809 -3.061 1.00 97.94 89 LEU A CA 1
ATOM 692 C C . LEU A 1 89 ? 4.462 3.231 -3.521 1.00 97.94 89 LEU A C 1
ATOM 694 O O . LEU A 1 89 ? 4.800 3.354 -4.694 1.00 97.94 89 LEU A O 1
ATOM 698 N N . LEU A 1 90 ? 5.204 2.573 -2.630 1.00 97.62 90 LEU A N 1
ATOM 699 C CA . LEU A 1 90 ? 6.475 1.942 -2.979 1.00 97.62 90 LEU A CA 1
ATOM 700 C C . LEU A 1 90 ? 6.286 0.817 -4.006 1.00 97.62 90 LEU A C 1
ATOM 702 O O . LEU A 1 90 ? 7.033 0.749 -4.980 1.00 97.62 90 LEU A O 1
ATOM 706 N N . GLN A 1 91 ? 5.258 -0.018 -3.837 1.00 96.81 91 GLN A N 1
ATOM 707 C CA . GLN A 1 91 ? 4.901 -1.044 -4.822 1.00 96.81 91 GLN A CA 1
ATOM 708 C C . GLN A 1 91 ? 4.513 -0.427 -6.172 1.00 96.81 91 GLN A C 1
ATOM 710 O O . GLN A 1 91 ? 4.958 -0.905 -7.214 1.00 96.81 91 GLN A O 1
ATOM 715 N N . LEU A 1 92 ? 3.737 0.661 -6.166 1.00 97.81 92 LEU A N 1
ATOM 716 C CA . LEU A 1 92 ? 3.346 1.363 -7.387 1.00 97.81 92 LEU A CA 1
ATOM 717 C C . LEU A 1 92 ? 4.557 1.960 -8.118 1.00 97.81 92 LEU A C 1
ATOM 719 O O . LEU A 1 92 ? 4.667 1.809 -9.332 1.00 97.81 92 LEU A O 1
ATOM 723 N N . LEU A 1 93 ? 5.475 2.604 -7.393 1.00 97.69 93 LEU A N 1
ATOM 724 C CA . LEU A 1 93 ? 6.709 3.147 -7.966 1.00 97.69 93 LEU A CA 1
ATOM 725 C C . LEU A 1 93 ? 7.567 2.048 -8.596 1.00 97.69 93 LEU A C 1
ATOM 727 O O . LEU A 1 93 ? 8.077 2.225 -9.698 1.00 97.69 93 LEU A O 1
ATOM 731 N N . LEU A 1 94 ? 7.673 0.895 -7.935 1.00 97.94 94 LEU A N 1
ATOM 732 C CA . LEU A 1 94 ? 8.426 -0.242 -8.455 1.00 97.94 94 LEU A CA 1
ATOM 733 C C . LEU A 1 94 ? 7.807 -0.785 -9.754 1.00 97.94 94 LEU A C 1
ATOM 735 O O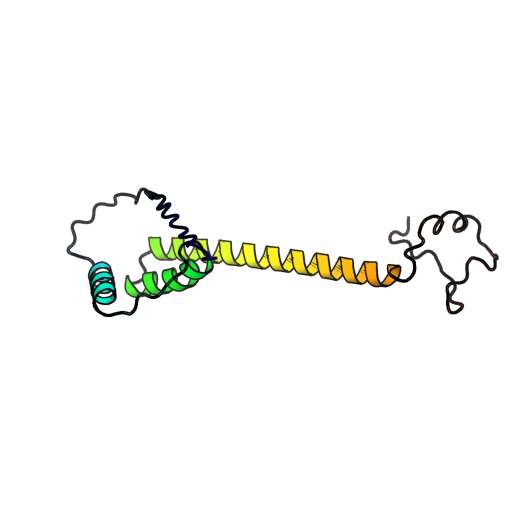 . LEU A 1 94 ? 8.526 -1.067 -10.708 1.00 97.94 94 LEU A O 1
ATOM 739 N N . ILE A 1 95 ? 6.476 -0.854 -9.832 1.00 97.69 95 ILE A N 1
ATOM 740 C CA . ILE A 1 95 ? 5.762 -1.227 -11.064 1.00 97.69 95 ILE A CA 1
ATOM 741 C C . ILE A 1 95 ? 5.993 -0.195 -12.180 1.00 97.69 95 ILE A C 1
ATOM 743 O O . ILE A 1 95 ? 6.171 -0.575 -13.339 1.00 97.69 95 ILE A O 1
ATOM 747 N N . LEU A 1 96 ? 6.007 1.101 -11.853 1.00 97.19 96 LEU A N 1
ATOM 748 C CA . LEU A 1 96 ? 6.259 2.164 -12.831 1.00 97.19 96 LEU A CA 1
ATOM 749 C C . LEU A 1 96 ? 7.669 2.079 -13.427 1.00 97.19 96 LEU A C 1
ATOM 751 O O . LEU A 1 96 ? 7.812 2.203 -14.643 1.00 97.19 96 LEU A O 1
ATOM 755 N N . GLU A 1 97 ? 8.690 1.825 -12.606 1.00 96.50 97 GLU A N 1
ATOM 756 C CA . GLU A 1 97 ? 10.064 1.646 -13.094 1.00 96.50 97 GLU A CA 1
ATOM 757 C C . GLU A 1 97 ? 10.188 0.410 -13.994 1.00 96.50 97 GLU A C 1
ATOM 759 O O . GLU A 1 97 ? 10.737 0.517 -15.090 1.00 96.50 97 GLU A O 1
ATOM 764 N N . ILE A 1 98 ? 9.580 -0.724 -13.620 1.00 96.06 98 ILE A N 1
ATOM 765 C CA . ILE A 1 98 ? 9.553 -1.924 -14.477 1.00 96.06 98 ILE A CA 1
ATOM 766 C C . ILE A 1 98 ? 8.878 -1.623 -15.823 1.00 96.06 98 ILE A C 1
ATOM 768 O O . ILE A 1 98 ? 9.377 -2.020 -16.874 1.00 96.06 98 ILE A O 1
ATOM 772 N N . SER A 1 99 ? 7.756 -0.899 -15.825 1.00 95.75 99 SER A N 1
ATOM 773 C CA . SER A 1 99 ? 7.067 -0.541 -17.072 1.00 95.75 99 SER A CA 1
ATOM 774 C C . SER A 1 99 ? 7.918 0.378 -17.955 1.00 95.75 99 SER A C 1
ATOM 776 O O . SER A 1 99 ? 7.917 0.253 -19.182 1.00 95.75 99 SER A O 1
ATOM 778 N N . ARG A 1 100 ? 8.675 1.289 -17.340 1.00 91.69 100 ARG A N 1
ATOM 779 C CA . ARG A 1 100 ? 9.597 2.175 -18.051 1.00 91.69 100 ARG A CA 1
ATOM 780 C C . ARG A 1 100 ? 10.767 1.401 -18.656 1.00 91.69 100 ARG A C 1
ATOM 782 O O . ARG A 1 100 ? 11.128 1.656 -19.803 1.00 91.69 100 ARG A O 1
ATOM 789 N N . GLU A 1 101 ? 11.327 0.458 -17.908 1.00 92.50 101 GLU A N 1
ATOM 790 C CA . GLU A 1 101 ? 12.396 -0.430 -18.361 1.00 92.50 101 GLU A CA 1
ATOM 791 C C . GLU A 1 101 ? 11.928 -1.314 -19.526 1.00 92.50 101 GLU A C 1
ATOM 793 O O . GLU A 1 101 ? 12.610 -1.388 -20.545 1.00 92.50 101 GLU A O 1
ATOM 798 N N . GLN A 1 102 ? 10.726 -1.892 -19.443 1.00 92.12 102 GLN A N 1
ATOM 799 C CA . GLN A 1 102 ? 10.134 -2.670 -20.537 1.00 92.12 102 GLN A CA 1
ATOM 800 C C . GLN A 1 102 ? 9.950 -1.843 -21.814 1.00 92.12 102 GLN A C 1
ATOM 802 O O . GLN A 1 102 ? 10.303 -2.314 -22.890 1.00 92.12 102 GLN A O 1
ATOM 807 N N . ASN A 1 103 ? 9.469 -0.601 -21.705 1.00 88.06 103 ASN A N 1
ATOM 808 C CA . ASN A 1 103 ? 9.325 0.287 -22.865 1.00 88.06 103 ASN A CA 1
ATOM 809 C C . ASN A 1 103 ? 10.675 0.653 -23.500 1.00 88.06 103 ASN A C 1
ATOM 811 O O . ASN A 1 103 ? 10.767 0.792 -24.717 1.00 88.06 103 ASN A O 1
ATOM 815 N N . MET A 1 104 ? 11.726 0.808 -22.690 1.00 84.25 104 MET A N 1
ATOM 816 C CA . MET A 1 104 ? 13.076 1.023 -23.211 1.00 84.25 104 MET A CA 1
ATOM 817 C C . MET A 1 104 ? 13.617 -0.242 -23.877 1.00 84.25 104 MET A C 1
ATOM 819 O O . MET A 1 104 ? 14.157 -0.160 -24.977 1.00 84.25 104 MET A O 1
ATOM 823 N N . PHE A 1 105 ? 13.450 -1.411 -23.255 1.00 83.50 105 PHE A N 1
ATOM 824 C CA . PHE A 1 105 ? 13.911 -2.670 -23.833 1.00 83.50 105 PHE A CA 1
ATOM 825 C C . PHE A 1 105 ? 13.163 -3.064 -25.094 1.00 83.50 105 PHE A C 1
ATOM 827 O O . PHE A 1 105 ? 13.793 -3.660 -25.955 1.00 83.50 105 PHE A O 1
ATOM 834 N N . ASP A 1 106 ? 11.889 -2.718 -25.253 1.00 85.00 106 ASP A N 1
ATOM 835 C CA . ASP A 1 106 ? 11.132 -3.027 -26.472 1.00 85.00 106 ASP A CA 1
ATOM 836 C C . ASP A 1 106 ? 11.790 -2.418 -27.727 1.00 85.00 106 ASP A C 1
ATOM 838 O O . ASP A 1 106 ? 11.906 -3.073 -28.762 1.00 85.00 106 ASP A O 1
ATOM 842 N N . LEU A 1 107 ? 12.369 -1.216 -27.603 1.00 74.31 107 LEU A N 1
ATOM 843 C CA . LEU A 1 107 ? 13.143 -0.580 -28.677 1.00 74.31 107 LEU A CA 1
ATOM 844 C C . LEU A 1 107 ? 14.448 -1.326 -29.009 1.00 74.31 107 LEU A C 1
ATOM 846 O O . LEU A 1 107 ? 14.923 -1.261 -30.143 1.00 74.31 107 LEU A O 1
ATOM 850 N N . PHE A 1 108 ? 15.026 -2.043 -28.042 1.00 66.81 108 PHE A N 1
ATOM 851 C CA . PHE A 1 108 ? 16.286 -2.782 -28.193 1.00 66.81 108 PHE A CA 1
ATOM 852 C C . PHE A 1 108 ? 16.097 -4.298 -28.371 1.00 66.81 108 PHE A C 1
ATOM 854 O O . PHE A 1 108 ? 17.036 -4.993 -28.769 1.00 66.81 108 PHE A O 1
ATOM 861 N N . ALA A 1 109 ? 14.895 -4.828 -28.130 1.00 64.69 109 ALA A N 1
ATOM 862 C CA . ALA A 1 109 ? 14.595 -6.260 -28.116 1.00 64.69 109 ALA A CA 1
ATOM 863 C C . ALA A 1 109 ? 14.793 -6.928 -29.489 1.00 64.69 109 ALA A C 1
ATOM 865 O O . ALA A 1 109 ? 14.992 -8.139 -29.566 1.00 64.69 109 ALA A O 1
ATOM 866 N N . GLY A 1 110 ? 14.814 -6.147 -30.574 1.00 60.62 110 GLY A N 1
ATOM 867 C CA . GLY A 1 110 ? 15.107 -6.630 -31.925 1.00 60.62 110 GLY A CA 1
ATOM 868 C C . GLY A 1 110 ? 16.593 -6.859 -32.243 1.00 60.62 110 GLY A C 1
ATOM 869 O O . GLY A 1 110 ? 16.893 -7.430 -33.291 1.00 60.62 110 GLY A O 1
ATOM 870 N N . GLN A 1 111 ? 17.535 -6.427 -31.393 1.00 56.16 111 GLN A N 1
ATOM 871 C CA . GLN A 1 111 ? 18.978 -6.476 -31.685 1.00 56.16 111 GLN A CA 1
ATOM 872 C C . GLN A 1 111 ? 19.811 -6.952 -30.480 1.00 56.16 111 GLN A C 1
ATOM 874 O O . GLN A 1 111 ? 20.706 -6.261 -30.005 1.00 56.16 111 GLN A O 1
ATOM 879 N N . MET A 1 112 ? 19.595 -8.190 -30.015 1.00 54.47 112 MET A N 1
ATOM 880 C CA . MET A 1 112 ? 20.431 -8.827 -28.970 1.00 54.47 112 MET A CA 1
ATOM 881 C C . MET A 1 112 ? 21.867 -9.190 -29.426 1.00 54.47 112 MET A C 1
ATOM 883 O O . MET A 1 112 ? 22.588 -9.887 -28.718 1.00 54.47 112 MET A O 1
ATOM 887 N N . TRP A 1 113 ? 22.317 -8.718 -30.593 1.00 51.25 113 TRP A N 1
ATOM 888 C CA . TRP A 1 113 ? 23.687 -8.880 -31.099 1.00 51.25 113 TRP A CA 1
ATOM 889 C C . TRP A 1 113 ? 24.476 -7.571 -30.936 1.00 51.25 113 TRP A C 1
ATOM 891 O O . TRP A 1 113 ? 24.916 -6.946 -31.897 1.00 51.25 113 TRP A O 1
ATOM 901 N N . LEU A 1 114 ? 24.632 -7.124 -29.688 1.00 52.34 114 LEU A N 1
ATOM 902 C CA . LEU A 1 114 ? 25.234 -5.830 -29.347 1.00 52.34 114 LEU A CA 1
ATOM 903 C C . LEU A 1 114 ? 26.753 -5.893 -29.088 1.00 52.34 114 LEU A C 1
ATOM 905 O O . LEU A 1 114 ? 27.271 -5.156 -28.256 1.00 52.34 114 LEU A O 1
ATOM 909 N N . CYS A 1 115 ? 27.492 -6.754 -29.796 1.00 54.44 115 CYS A N 1
ATOM 910 C CA . CYS A 1 115 ? 28.960 -6.703 -29.760 1.00 54.44 115 CYS A CA 1
ATOM 911 C C . CYS A 1 115 ? 29.560 -5.651 -30.711 1.00 54.44 115 CYS A C 1
ATOM 913 O O . CYS A 1 115 ? 30.763 -5.432 -30.637 1.00 54.44 115 CYS A O 1
ATOM 915 N N . ASP A 1 116 ? 28.763 -4.983 -31.565 1.00 56.59 116 ASP A N 1
ATOM 916 C CA . ASP A 1 116 ? 29.303 -3.980 -32.507 1.00 56.59 116 ASP A CA 1
ATOM 917 C C . ASP A 1 116 ? 28.370 -2.785 -32.832 1.00 56.59 116 ASP A C 1
ATOM 919 O O . ASP A 1 116 ? 28.625 -1.991 -33.739 1.00 56.59 116 ASP A O 1
ATOM 923 N N . PHE A 1 117 ? 27.280 -2.595 -32.076 1.00 56.25 117 PHE A N 1
ATOM 924 C CA . PHE A 1 117 ? 26.397 -1.424 -32.225 1.00 56.25 117 PHE A CA 1
ATOM 925 C C . PHE A 1 117 ? 26.988 -0.207 -31.502 1.00 56.25 117 PHE A C 1
ATOM 927 O O . PHE A 1 117 ? 26.562 0.178 -30.417 1.00 56.25 117 PHE A O 1
ATOM 934 N N . GLY A 1 118 ? 28.018 0.391 -32.094 1.00 55.50 118 GLY A N 1
ATOM 935 C CA . GLY A 1 118 ? 28.613 1.626 -31.578 1.00 55.50 118 GLY A CA 1
ATOM 936 C C . GLY A 1 118 ? 29.975 1.966 -32.164 1.00 55.50 118 GLY A C 1
ATOM 937 O O . GLY A 1 118 ? 30.304 3.146 -32.278 1.00 55.50 118 GLY A O 1
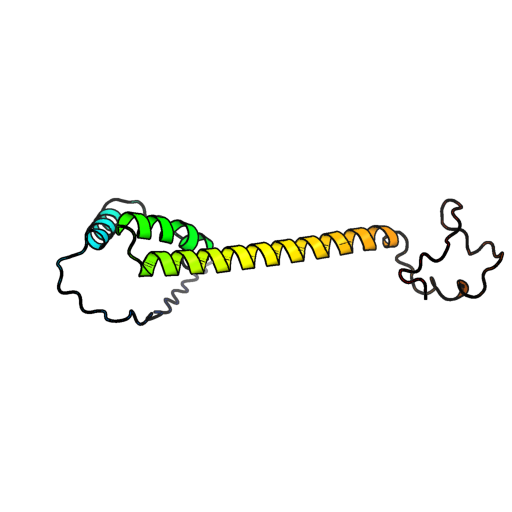ATOM 938 N N . ALA A 1 119 ? 30.742 0.963 -32.602 1.00 62.72 119 ALA A N 1
ATOM 939 C CA . ALA A 1 119 ? 32.069 1.188 -33.168 1.00 62.72 119 ALA A CA 1
ATOM 940 C C . ALA A 1 119 ? 32.064 2.043 -34.458 1.00 62.72 119 ALA A C 1
ATOM 942 O O . ALA A 1 119 ? 32.960 2.879 -34.596 1.00 62.72 119 ALA A O 1
ATOM 943 N N . PRO A 1 120 ? 31.073 1.938 -35.375 1.00 60.22 120 PRO A N 1
ATOM 944 C CA . PRO A 1 120 ? 31.091 2.740 -36.601 1.00 60.22 120 PRO A CA 1
ATOM 945 C C . PRO A 1 120 ? 30.316 4.073 -36.535 1.00 60.22 120 PRO A C 1
ATOM 947 O O . PRO A 1 120 ? 30.402 4.852 -37.484 1.00 60.22 120 PRO A O 1
ATOM 950 N N . ILE A 1 121 ? 29.593 4.397 -35.450 1.00 62.25 121 ILE A N 1
ATOM 951 C CA . ILE A 1 121 ? 28.698 5.584 -35.403 1.00 62.25 121 ILE A CA 1
ATOM 952 C C . ILE A 1 121 ? 29.478 6.910 -35.490 1.00 62.25 121 ILE A C 1
ATOM 954 O O . ILE A 1 121 ? 28.980 7.889 -36.040 1.00 62.25 121 ILE A O 1
ATOM 958 N N . LEU A 1 122 ? 30.723 6.949 -35.007 1.00 63.06 122 LEU A N 1
ATOM 959 C CA . LEU A 1 122 ? 31.568 8.150 -35.074 1.00 63.06 122 LEU A CA 1
ATOM 960 C C . LEU A 1 122 ? 32.088 8.475 -36.487 1.00 63.06 122 LEU A C 1
ATOM 962 O O . LEU A 1 122 ? 32.523 9.600 -36.708 1.00 63.06 122 LEU A O 1
ATOM 966 N N . ASN A 1 123 ? 32.036 7.536 -37.438 1.00 64.69 123 ASN A N 1
ATOM 967 C CA . ASN A 1 123 ? 32.664 7.676 -38.761 1.00 64.69 123 ASN A CA 1
ATOM 968 C C . ASN A 1 123 ? 31.711 7.376 -39.929 1.00 64.69 123 ASN A C 1
ATOM 970 O O . ASN A 1 123 ? 32.153 6.918 -40.982 1.00 64.69 123 ASN A O 1
ATOM 974 N N . CYS A 1 124 ? 30.409 7.628 -39.776 1.00 62.59 124 CYS A N 1
ATOM 975 C CA . CYS A 1 124 ? 29.433 7.263 -40.803 1.00 62.59 124 CYS A CA 1
ATOM 976 C C . CYS A 1 124 ? 28.724 8.461 -41.460 1.00 62.59 124 CYS A C 1
ATOM 978 O O . CYS A 1 124 ? 27.529 8.641 -41.243 1.00 62.59 124 CYS A O 1
ATOM 980 N N . PRO A 1 125 ? 29.410 9.284 -42.280 1.00 62.50 125 PRO A N 1
ATOM 981 C CA . PRO A 1 125 ? 28.713 10.291 -43.066 1.00 62.50 125 PRO A CA 1
ATOM 982 C C . PRO A 1 125 ? 27.964 9.728 -44.290 1.00 62.50 125 PRO A C 1
ATOM 984 O O . PRO A 1 125 ? 26.995 10.358 -44.677 1.00 62.50 125 PRO A O 1
ATOM 987 N N . GLU A 1 126 ? 28.311 8.564 -44.872 1.00 66.50 126 GLU A N 1
ATOM 988 C CA . GLU A 1 126 ? 27.614 8.039 -46.080 1.00 66.50 126 GLU A CA 1
ATOM 989 C C . GLU A 1 126 ? 27.669 6.499 -46.278 1.00 66.50 126 GLU A C 1
ATOM 991 O O . GLU A 1 126 ? 27.427 6.001 -47.377 1.00 66.50 126 GLU A O 1
ATOM 996 N N . SER A 1 127 ? 28.009 5.693 -45.261 1.00 63.91 127 SER A N 1
ATOM 997 C CA . SER A 1 127 ? 28.159 4.239 -45.480 1.00 63.91 127 SER A CA 1
ATOM 998 C C . SER A 1 127 ? 26.806 3.494 -45.493 1.00 63.91 127 SER A C 1
ATOM 1000 O O . SER A 1 127 ? 25.940 3.792 -44.664 1.00 63.91 127 SER A O 1
ATOM 1002 N N . PRO A 1 128 ? 26.620 2.469 -46.355 1.00 64.44 128 PRO A N 1
ATOM 1003 C CA . PRO A 1 128 ? 25.394 1.660 -46.400 1.00 64.44 128 PRO A CA 1
ATOM 1004 C C . PRO A 1 128 ? 25.140 0.859 -45.110 1.00 64.44 128 PRO A C 1
ATOM 1006 O O . PRO A 1 128 ? 24.042 0.349 -44.910 1.00 64.44 128 PRO A O 1
ATOM 1009 N N . SER A 1 129 ? 26.125 0.782 -44.209 1.00 61.94 129 SER A N 1
ATOM 1010 C CA . SER A 1 129 ? 26.015 0.113 -42.908 1.00 61.94 129 SER A CA 1
ATOM 1011 C C . SER A 1 129 ? 25.276 0.932 -41.840 1.00 61.94 129 SER A C 1
ATOM 1013 O O . SER A 1 129 ? 25.118 0.454 -40.721 1.00 61.94 129 SER A O 1
ATOM 1015 N N . CYS A 1 130 ? 24.819 2.150 -42.154 1.00 61.75 130 CYS A N 1
ATOM 1016 C CA . CYS A 1 130 ? 24.087 3.029 -41.225 1.00 61.75 130 CYS A CA 1
ATOM 1017 C C . CYS A 1 130 ? 22.572 3.070 -41.483 1.00 61.75 130 CYS A C 1
ATOM 1019 O O . CYS A 1 130 ? 21.850 3.923 -40.962 1.00 61.75 130 CYS A O 1
ATOM 1021 N N . GLN A 1 131 ? 22.082 2.120 -42.279 1.00 66.38 131 GLN A N 1
ATOM 1022 C CA . GLN A 1 131 ? 20.672 1.951 -42.574 1.00 66.38 131 GLN A CA 1
ATOM 1023 C C . GLN A 1 131 ? 20.085 0.843 -41.693 1.00 66.38 131 GLN A C 1
ATOM 1025 O O . GLN A 1 131 ? 20.536 -0.302 -41.724 1.00 66.38 131 GLN A O 1
ATOM 1030 N N . GLY A 1 132 ? 19.085 1.192 -40.885 1.00 65.81 132 GLY A N 1
ATOM 1031 C CA . GLY A 1 132 ? 18.370 0.233 -40.055 1.00 65.81 132 GLY A CA 1
ATOM 1032 C C . GLY A 1 132 ? 17.586 -0.775 -40.901 1.00 65.81 132 GLY A C 1
ATOM 1033 O O . GLY A 1 132 ? 17.268 -0.508 -42.069 1.00 65.81 132 GLY A O 1
ATOM 1034 N N . PRO A 1 133 ? 17.232 -1.939 -40.334 1.00 58.25 133 PRO A N 1
ATOM 1035 C CA . PRO A 1 133 ? 16.274 -2.825 -40.979 1.00 58.25 133 PRO A CA 1
ATOM 1036 C C . PRO A 1 133 ? 14.975 -2.035 -41.211 1.00 58.25 133 PRO A C 1
ATOM 1038 O O . PRO A 1 133 ? 14.451 -1.432 -40.282 1.00 58.25 133 PRO A O 1
ATOM 1041 N N . SER A 1 134 ? 14.488 -2.009 -42.457 1.00 68.88 134 SER A N 1
ATOM 1042 C CA . SER A 1 134 ? 13.419 -1.130 -42.989 1.00 68.88 134 SER A CA 1
ATOM 1043 C C . SER A 1 134 ? 13.868 0.174 -43.670 1.00 68.88 134 SER A C 1
ATOM 1045 O O . SER A 1 134 ? 13.018 0.973 -44.067 1.00 68.88 134 SER A O 1
ATOM 1047 N N . GLY A 1 135 ? 15.165 0.399 -43.879 1.00 66.50 135 GLY A N 1
ATOM 1048 C CA . GLY A 1 135 ? 15.624 1.540 -44.680 1.00 66.50 135 GLY A CA 1
ATOM 1049 C C . GLY A 1 135 ? 15.675 2.869 -43.920 1.00 66.50 135 GLY A C 1
ATOM 1050 O O . GLY A 1 135 ? 16.048 3.888 -44.503 1.00 66.50 135 GLY A O 1
ATOM 1051 N N . THR A 1 136 ? 15.316 2.868 -42.635 1.00 65.69 136 THR A N 1
ATOM 1052 C CA . THR A 1 136 ? 15.327 4.046 -41.768 1.00 65.69 136 THR A CA 1
ATOM 1053 C C . THR A 1 136 ? 16.764 4.444 -41.448 1.00 65.69 136 THR A C 1
ATOM 1055 O O . THR A 1 136 ? 17.594 3.610 -41.086 1.00 65.69 136 THR A O 1
ATOM 1058 N N . GLN A 1 137 ? 17.089 5.728 -41.609 1.00 61.06 137 GLN A N 1
ATOM 1059 C CA . GLN A 1 137 ? 18.390 6.232 -41.181 1.00 61.06 137 GLN A CA 1
ATOM 1060 C C . GLN A 1 137 ? 18.407 6.309 -39.659 1.00 61.06 137 GLN A C 1
ATOM 1062 O O . GLN A 1 137 ? 17.594 7.014 -39.059 1.00 61.06 137 GLN A O 1
ATOM 1067 N N . ILE A 1 138 ? 19.316 5.560 -39.039 1.00 59.66 138 ILE A N 1
ATOM 1068 C CA . ILE A 1 138 ? 19.495 5.588 -37.591 1.00 59.66 138 ILE A CA 1
ATOM 1069 C C . ILE A 1 138 ? 20.324 6.831 -37.274 1.00 59.66 138 ILE A C 1
ATOM 1071 O O . ILE A 1 138 ? 21.550 6.820 -37.362 1.00 59.66 138 ILE A O 1
ATOM 1075 N N . THR A 1 139 ? 19.660 7.927 -36.920 1.00 61.88 139 THR A N 1
ATOM 1076 C CA . THR A 1 139 ? 20.335 9.048 -36.268 1.00 61.88 139 THR A CA 1
ATOM 1077 C C . THR A 1 139 ? 20.517 8.680 -34.800 1.00 61.88 139 THR A C 1
ATOM 1079 O O . THR A 1 139 ? 19.603 8.156 -34.159 1.00 61.88 139 THR A O 1
ATOM 1082 N N . ALA A 1 140 ? 21.717 8.892 -34.256 1.00 59.91 140 ALA A N 1
ATOM 1083 C CA . ALA A 1 140 ? 21.971 8.643 -32.843 1.00 59.91 140 ALA A CA 1
ATOM 1084 C C . ALA A 1 140 ? 21.035 9.536 -32.020 1.00 59.91 140 ALA A C 1
ATOM 1086 O O . ALA A 1 140 ? 21.281 10.732 -31.867 1.00 59.91 140 ALA A O 1
ATOM 1087 N N . THR A 1 141 ? 19.945 8.962 -31.511 1.00 57.44 141 THR A N 1
ATOM 1088 C CA . THR A 1 141 ? 19.048 9.660 -30.594 1.00 57.44 141 THR A CA 1
ATOM 1089 C C . THR A 1 141 ? 19.769 9.686 -29.258 1.00 57.44 141 THR A C 1
ATOM 1091 O O . THR A 1 141 ? 19.657 8.770 -28.445 1.00 57.44 141 THR A O 1
ATOM 1094 N N . ARG A 1 142 ? 20.642 10.679 -29.082 1.00 53.62 142 ARG A N 1
ATOM 1095 C CA . ARG A 1 142 ? 21.328 10.876 -27.812 1.00 53.62 142 ARG A CA 1
ATOM 1096 C C . ARG A 1 142 ? 20.284 11.279 -26.779 1.00 53.62 142 ARG A C 1
ATOM 1098 O O . ARG A 1 142 ? 19.461 12.152 -27.028 1.00 53.62 142 ARG A O 1
ATOM 1105 N N . LEU A 1 143 ? 20.340 10.644 -25.612 1.00 46.44 143 LEU A N 1
ATOM 1106 C CA . LEU A 1 143 ? 19.499 11.007 -24.471 1.00 46.44 143 LEU A CA 1
ATOM 1107 C C . LEU A 1 143 ? 19.905 12.373 -23.869 1.00 46.44 143 LEU A C 1
ATOM 1109 O O . LEU A 1 143 ? 19.144 12.947 -23.099 1.00 46.44 143 LEU A O 1
ATOM 1113 N N . TYR A 1 144 ? 21.084 12.896 -24.238 1.00 39.12 144 TYR A N 1
ATOM 1114 C CA . TYR A 1 144 ? 21.612 14.202 -23.836 1.00 39.12 144 TYR A CA 1
ATOM 1115 C C . TYR A 1 144 ? 22.261 14.926 -25.025 1.00 39.12 144 TYR A C 1
ATOM 1117 O O . TYR A 1 144 ? 22.988 14.311 -25.805 1.00 39.12 144 TYR A O 1
ATOM 1125 N N . ASP A 1 145 ? 21.993 16.229 -25.141 1.00 40.25 145 ASP A N 1
ATOM 1126 C CA . ASP A 1 145 ? 22.411 17.103 -26.251 1.00 40.25 145 ASP A CA 1
ATOM 1127 C C . ASP A 1 145 ? 23.673 17.931 -25.922 1.00 40.25 145 ASP A C 1
ATOM 1129 O O . ASP A 1 145 ? 23.779 19.098 -26.292 1.00 40.25 145 ASP A O 1
ATOM 1133 N N . PHE A 1 146 ? 24.617 17.363 -25.162 1.00 51.25 146 PHE A N 1
ATOM 1134 C CA . PHE A 1 146 ? 25.879 18.031 -24.815 1.00 51.25 146 PHE A CA 1
ATOM 1135 C C . PHE A 1 146 ? 27.084 17.094 -24.897 1.00 51.25 146 PHE A C 1
ATOM 1137 O O . PHE A 1 146 ? 26.958 15.909 -24.510 1.00 51.25 146 PHE A O 1
#

Sequence (146 aa):
EGYQAGKADSDDDEDSESDTAEGDQRGGPSAASRLVDHLRFRGEPVRLEKHSVYGALVLLPQLARSTGWHWVLVMITFKVYTLYIVSTLLQLLLILEISREQNMFDLFAGQMWLCDFGAPILNCPESPSCQGPSGTQITATRLYDF

Organism: NCBI:txid1333877

Foldseek 3Di:
DDDDDDDDDDPPPPPPPPPDPDDDDPDPDQVLNVVVVVCVVDPDPPPQDPPDLVSCQVVLVVSCVSRVNDVVSVVVNVVSVVVVVVVVVVVVVVVVVVVVVVVVVVVVVVCPPPPPVPPCLVPCPDDPVQADVVRDRDDPPDPDDD

Secondary structure (DSSP, 8-state):
---------------------------S--HHHHHHHHHHHHS------TT-HHHHHHHHHHHHHHTT--HHHHHHHHHHHHHHHHHHHHHHHHHHHHHHHHHHHHHHTT---TTSSSTTGGG-SS-GGGBPTTS-B-----SS--

Radius of gyration: 30.91 Å; chains: 1; bounding box: 53×68×85 Å

pLDDT: mean 71.52, std 17.97, range [39.09, 97.94]